Protein AF-A0A131XKQ9-F1 (afdb_monomer_lite)

pLDDT: mean 80.5, std 18.02, range [31.3, 97.62]

InterPro domains:
  IPR036880 Pancreatic trypsin inhibitor Kunitz domain superfamily [G3DSA:4.10.410.10] (16-78)
  IPR036880 Pancreatic trypsin inhibitor Kunitz domain superfamily [SSF57362] (18-76)

Foldseek 3Di:
DDPVVVVVVVVVVPPDPPPVPDQDPLLVDQFFQFPADDWDFFWFRDLQQLAIDTWTGRCPRSRTHHDRVVRCVRRPRDPPDHRPHDDCDQGNVRRVVVVFDDKDKDWDQDPVRDIFIWIKGADDDPGGPWIKIQGPVNRDIDTDDDPPPDPDD

Radius of gyration: 22.93 Å; chains: 1; bounding box: 53×40×76 Å

Structure (mmCIF, N/CA/C/O backbone):
data_AF-A0A131XKQ9-F1
#
_entry.id   AF-A0A131XKQ9-F1
#
loop_
_atom_site.group_PDB
_atom_site.id
_atom_site.type_symbol
_atom_site.label_atom_id
_atom_site.label_alt_id
_atom_site.label_comp_id
_atom_site.label_asym_id
_atom_site.label_entity_id
_atom_site.label_seq_id
_atom_site.pdbx_PDB_ins_code
_atom_site.Cartn_x
_atom_site.Cartn_y
_atom_site.Cartn_z
_atom_site.occupancy
_atom_site.B_iso_or_equiv
_atom_site.auth_seq_id
_atom_site.auth_comp_id
_atom_site.auth_asym_id
_atom_site.auth_atom_id
_atom_site.pdbx_PDB_model_num
ATOM 1 N N . ILE A 1 1 ? 26.960 0.736 -57.299 1.00 51.88 1 ILE A N 1
ATOM 2 C CA . ILE A 1 1 ? 27.075 0.712 -55.818 1.00 51.88 1 ILE A CA 1
ATOM 3 C C . ILE A 1 1 ? 28.101 -0.361 -55.462 1.00 51.88 1 ILE A C 1
ATOM 5 O O . ILE A 1 1 ? 27.904 -1.495 -55.894 1.00 51.88 1 ILE A O 1
ATOM 9 N N . PRO A 1 2 ? 29.225 -0.032 -54.803 1.00 50.03 2 PRO A N 1
ATOM 10 C CA . PRO A 1 2 ? 30.268 -1.015 -54.517 1.00 50.03 2 PRO A CA 1
ATOM 11 C C . PRO A 1 2 ? 29.756 -2.073 -53.529 1.00 50.03 2 PRO A C 1
ATOM 13 O O . PRO A 1 2 ? 29.052 -1.750 -52.574 1.00 50.03 2 PRO A O 1
ATOM 16 N N . ARG A 1 3 ? 30.109 -3.346 -53.758 1.00 52.28 3 ARG A N 1
ATOM 17 C CA . ARG A 1 3 ? 29.668 -4.506 -52.952 1.00 52.28 3 ARG A CA 1
ATOM 18 C C . ARG A 1 3 ? 29.993 -4.371 -51.458 1.00 52.28 3 ARG A C 1
ATOM 20 O O . ARG A 1 3 ? 29.261 -4.897 -50.632 1.00 52.28 3 ARG A O 1
ATOM 27 N N . THR A 1 4 ? 31.030 -3.613 -51.111 1.00 49.66 4 THR A N 1
ATOM 28 C CA . THR A 1 4 ? 31.421 -3.297 -49.730 1.00 49.66 4 THR A CA 1
ATOM 29 C C . THR A 1 4 ? 30.404 -2.415 -48.998 1.00 49.66 4 THR A C 1
ATOM 31 O O . THR A 1 4 ? 30.193 -2.599 -47.804 1.00 49.66 4 THR A O 1
ATOM 34 N N . ALA A 1 5 ? 29.702 -1.519 -49.702 1.00 51.03 5 ALA A N 1
ATOM 35 C CA . ALA A 1 5 ? 28.681 -0.653 -49.105 1.00 51.03 5 ALA A CA 1
ATOM 36 C C . ALA A 1 5 ? 27.403 -1.422 -48.720 1.00 51.03 5 ALA A C 1
ATOM 38 O O . ALA A 1 5 ? 26.756 -1.092 -47.730 1.00 51.03 5 ALA A O 1
ATOM 39 N N . LEU A 1 6 ? 27.065 -2.484 -49.462 1.00 53.38 6 LEU A N 1
ATOM 40 C CA . LEU A 1 6 ? 25.920 -3.354 -49.167 1.00 53.38 6 LEU A CA 1
ATOM 41 C C . LEU A 1 6 ? 26.144 -4.216 -47.915 1.00 53.38 6 LEU A C 1
ATOM 43 O O . LEU A 1 6 ? 25.199 -4.455 -47.171 1.00 53.38 6 LEU A O 1
ATOM 47 N N . VAL A 1 7 ? 27.386 -4.634 -47.650 1.00 53.78 7 VAL A N 1
ATOM 48 C CA . VAL A 1 7 ? 27.738 -5.417 -46.451 1.00 53.78 7 VAL A CA 1
ATOM 49 C C . VAL A 1 7 ? 27.667 -4.553 -45.190 1.00 53.78 7 VAL A C 1
ATOM 51 O O . VAL A 1 7 ? 27.139 -4.998 -44.178 1.00 53.78 7 VAL A O 1
ATOM 54 N N . ILE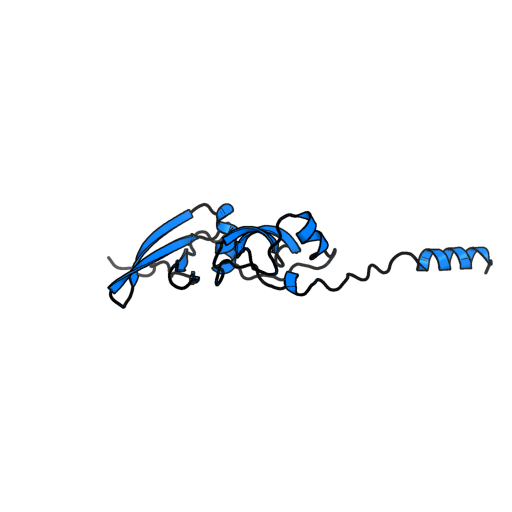 A 1 8 ? 28.105 -3.292 -45.259 1.00 53.06 8 ILE A N 1
ATOM 55 C CA . ILE A 1 8 ? 28.014 -2.353 -44.128 1.00 53.06 8 ILE A CA 1
ATOM 56 C C . ILE A 1 8 ? 26.546 -2.006 -43.819 1.00 53.06 8 ILE A C 1
ATOM 58 O O . ILE A 1 8 ? 26.156 -1.980 -42.655 1.00 53.06 8 ILE A O 1
ATOM 62 N N . LEU A 1 9 ? 25.701 -1.832 -44.843 1.00 53.12 9 LEU A N 1
ATOM 63 C CA . LEU A 1 9 ? 24.253 -1.635 -44.668 1.00 53.12 9 LEU A CA 1
ATOM 64 C C . LEU A 1 9 ? 23.535 -2.882 -44.121 1.00 53.12 9 LEU A C 1
ATOM 66 O O . LEU A 1 9 ? 22.582 -2.744 -43.357 1.00 53.12 9 LEU A O 1
ATOM 70 N N . ALA A 1 10 ? 23.989 -4.088 -44.476 1.00 55.09 10 ALA A N 1
ATOM 71 C CA . ALA A 1 10 ? 23.450 -5.335 -43.933 1.00 55.09 10 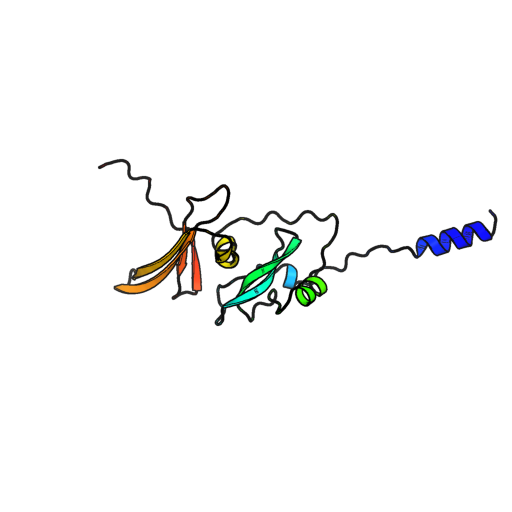ALA A CA 1
ATOM 72 C C . ALA A 1 10 ? 23.852 -5.554 -42.462 1.00 55.09 10 ALA A C 1
ATOM 74 O O . ALA A 1 10 ? 23.015 -5.965 -41.663 1.00 55.09 10 ALA A O 1
ATOM 75 N N . LEU A 1 11 ? 25.090 -5.214 -42.084 1.00 51.66 11 LEU A N 1
ATOM 76 C CA . LEU A 1 11 ? 25.581 -5.325 -40.704 1.00 51.66 11 LEU A CA 1
ATOM 77 C C . LEU A 1 11 ? 24.990 -4.248 -39.776 1.00 51.66 11 LEU A C 1
ATOM 79 O O . LEU A 1 11 ? 24.719 -4.528 -38.612 1.00 51.66 11 LEU A O 1
ATOM 83 N N . LEU A 1 12 ? 24.701 -3.046 -40.288 1.00 49.66 12 LEU A N 1
ATOM 84 C CA . LEU A 1 12 ? 23.990 -2.004 -39.531 1.00 49.66 12 LEU A CA 1
ATOM 85 C C . LEU A 1 12 ? 22.487 -2.292 -39.366 1.00 49.66 12 LEU A C 1
ATOM 87 O O . LEU A 1 12 ? 21.866 -1.756 -38.457 1.00 49.66 12 LEU A O 1
ATOM 91 N N . ARG A 1 13 ? 21.894 -3.165 -40.192 1.00 47.41 13 ARG A N 1
ATOM 92 C CA . ARG A 1 13 ? 20.495 -3.617 -40.041 1.00 47.41 13 ARG A CA 1
ATOM 93 C C . ARG A 1 13 ? 20.295 -4.669 -38.948 1.00 47.41 13 ARG A C 1
ATOM 95 O O . ARG A 1 13 ? 19.163 -4.899 -38.545 1.00 47.41 13 ARG A O 1
ATOM 102 N N . GLN A 1 14 ? 21.373 -5.294 -38.475 1.00 45.91 14 GLN A N 1
ATOM 103 C CA . GLN A 1 14 ? 21.367 -6.171 -37.299 1.00 45.91 14 GLN A CA 1
ATOM 104 C C . GLN A 1 14 ? 21.480 -5.393 -35.981 1.00 45.91 14 GLN A C 1
ATOM 106 O O . GLN A 1 14 ? 21.380 -5.990 -34.909 1.00 45.91 14 GLN A O 1
ATOM 111 N N . TYR A 1 15 ? 21.663 -4.069 -36.042 1.00 49.31 15 TYR A N 1
ATOM 112 C CA . TYR A 1 15 ? 21.700 -3.203 -34.871 1.00 49.31 15 TYR A CA 1
ATOM 113 C C . TYR A 1 15 ? 20.277 -2.916 -34.375 1.00 49.31 15 TYR A C 1
ATOM 115 O O . TYR A 1 15 ? 19.711 -1.850 -34.584 1.00 49.31 15 TYR A O 1
ATOM 123 N N . VAL A 1 16 ? 19.732 -3.938 -33.718 1.00 47.91 16 VAL A N 1
ATOM 124 C CA . VAL A 1 16 ? 18.831 -3.841 -32.571 1.00 47.91 16 VAL A CA 1
ATOM 125 C C . VAL A 1 16 ? 17.625 -2.922 -32.797 1.00 47.91 16 VAL A C 1
ATOM 127 O O . VAL A 1 16 ? 17.566 -1.797 -32.302 1.00 47.91 16 VAL A O 1
ATOM 130 N N . GLU A 1 17 ? 16.584 -3.453 -33.440 1.00 44.09 17 GLU A N 1
ATOM 131 C CA . GLU A 1 17 ? 15.246 -3.123 -32.956 1.00 44.09 17 GLU A CA 1
ATOM 132 C C . GLU A 1 17 ? 15.208 -3.603 -31.504 1.00 44.09 17 GLU A C 1
ATOM 134 O O . GLU A 1 17 ? 15.145 -4.803 -31.235 1.00 44.09 17 GLU A O 1
ATOM 139 N N . VAL A 1 18 ? 15.352 -2.674 -30.554 1.00 50.91 18 VAL A N 1
ATOM 140 C CA . VAL A 1 18 ? 15.032 -2.932 -29.151 1.00 50.91 18 VAL A CA 1
ATOM 141 C C . VAL A 1 18 ? 13.523 -3.122 -29.141 1.00 50.91 18 VAL A C 1
ATOM 143 O O . VAL A 1 18 ? 12.762 -2.181 -28.921 1.00 50.91 18 VAL A O 1
ATOM 146 N N . VAL A 1 19 ? 13.077 -4.328 -29.484 1.00 46.47 19 VAL A N 1
ATOM 147 C CA . VAL A 1 19 ? 11.718 -4.763 -29.217 1.00 46.47 19 VAL A CA 1
ATOM 148 C C . VAL A 1 19 ? 11.646 -4.746 -27.701 1.00 46.47 19 VAL A C 1
ATOM 150 O O . VAL A 1 19 ? 12.211 -5.614 -27.042 1.00 46.47 19 VAL A O 1
ATOM 153 N N . ALA A 1 20 ? 11.076 -3.678 -27.144 1.00 48.81 20 ALA A N 1
ATOM 154 C CA . ALA A 1 20 ? 10.751 -3.632 -25.735 1.00 48.81 20 ALA A CA 1
ATOM 155 C C . ALA A 1 20 ? 9.875 -4.858 -25.483 1.00 48.81 20 ALA A C 1
ATOM 157 O O . ALA A 1 20 ? 8.740 -4.902 -25.965 1.00 48.81 20 ALA A O 1
ATOM 158 N N . GLU A 1 21 ? 10.431 -5.883 -24.834 1.00 52.69 21 GLU A N 1
ATOM 159 C CA . GLU A 1 21 ? 9.647 -7.059 -24.497 1.00 52.69 21 GLU A CA 1
ATOM 160 C C . GLU A 1 21 ? 8.410 -6.584 -23.732 1.00 52.69 21 GLU A C 1
ATOM 162 O O . GLU A 1 21 ? 8.520 -5.703 -22.864 1.00 52.69 21 GLU A O 1
ATOM 167 N N . PRO A 1 22 ? 7.215 -7.087 -24.084 1.00 56.72 22 PRO A N 1
ATOM 168 C CA . PRO A 1 22 ? 6.016 -6.723 -23.361 1.00 56.72 22 PRO A CA 1
ATOM 169 C C . PRO A 1 22 ? 6.245 -7.090 -21.898 1.00 56.72 22 PRO A C 1
ATOM 171 O O . PRO A 1 22 ? 6.506 -8.247 -21.569 1.00 56.72 22 PRO A O 1
ATOM 174 N N . ARG A 1 23 ? 6.200 -6.075 -21.028 1.00 66.06 23 ARG A N 1
ATOM 175 C CA . ARG A 1 23 ? 6.377 -6.258 -19.586 1.00 66.06 23 ARG A CA 1
ATOM 176 C C . ARG A 1 23 ? 5.467 -7.381 -19.107 1.00 66.06 23 ARG A C 1
ATOM 178 O O . ARG A 1 23 ? 4.298 -7.432 -19.496 1.00 66.06 23 ARG A O 1
ATOM 185 N N . SER A 1 24 ? 5.998 -8.242 -18.243 1.00 76.19 24 SER A N 1
ATOM 186 C CA . SER A 1 24 ? 5.203 -9.306 -17.642 1.00 76.19 24 SER A CA 1
ATOM 187 C C . SER A 1 24 ? 3.953 -8.717 -16.979 1.00 76.19 24 SER A C 1
ATOM 189 O O . SER A 1 24 ? 4.013 -7.646 -16.368 1.00 76.19 24 SER A O 1
ATOM 191 N N . GLY A 1 25 ? 2.811 -9.403 -17.097 1.00 83.62 25 GLY A N 1
ATOM 192 C CA . GLY A 1 25 ? 1.522 -8.915 -16.585 1.00 83.62 25 GLY A CA 1
ATOM 193 C C . GLY A 1 25 ? 1.566 -8.542 -15.098 1.00 83.62 25 GLY A C 1
ATOM 194 O O . GLY A 1 25 ? 0.924 -7.577 -14.689 1.00 83.62 25 GLY A O 1
ATOM 195 N N . VAL A 1 26 ? 2.426 -9.215 -14.326 1.00 89.75 26 VAL A N 1
ATOM 196 C CA . VAL A 1 26 ? 2.669 -8.936 -12.902 1.00 89.75 26 VAL A CA 1
ATOM 197 C C . VAL A 1 26 ? 3.154 -7.512 -12.632 1.00 89.75 26 VAL A C 1
ATOM 199 O O . VAL A 1 26 ? 2.781 -6.928 -11.623 1.00 89.75 26 VAL A O 1
ATOM 202 N N . CYS A 1 27 ? 3.892 -6.884 -13.549 1.00 90.12 27 CYS A N 1
ATOM 203 C CA . CYS A 1 27 ? 4.359 -5.500 -13.391 1.00 90.12 27 CYS A CA 1
ATOM 204 C C . CYS A 1 27 ? 3.214 -4.475 -13.486 1.00 90.12 27 CYS A C 1
ATOM 206 O O . CYS A 1 27 ? 3.397 -3.298 -13.174 1.00 90.12 27 CYS A O 1
ATOM 208 N N . SER A 1 28 ? 2.039 -4.899 -13.959 1.00 88.00 28 SER A N 1
ATOM 209 C CA . SER A 1 28 ? 0.837 -4.061 -14.019 1.00 88.00 28 SER A CA 1
ATOM 210 C C . SER A 1 28 ? -0.034 -4.197 -12.769 1.00 88.00 28 SER A C 1
ATOM 212 O O . SER A 1 28 ? -0.916 -3.367 -12.556 1.00 88.00 28 SER A O 1
ATOM 214 N N . GLU A 1 29 ? 0.203 -5.214 -11.938 1.00 90.56 29 GLU A N 1
ATOM 215 C CA . GLU A 1 29 ? -0.532 -5.406 -10.692 1.00 90.56 29 GLU A CA 1
ATOM 216 C C . GLU A 1 29 ? -0.026 -4.427 -9.631 1.00 90.56 29 GLU A C 1
ATOM 218 O O . GLU A 1 29 ? 1.172 -4.348 -9.351 1.00 90.56 29 GLU A O 1
ATOM 223 N N . ILE A 1 30 ? -0.942 -3.664 -9.033 1.00 90.75 30 ILE A N 1
ATOM 224 C CA . ILE A 1 30 ? -0.601 -2.681 -8.003 1.00 90.75 30 ILE A CA 1
ATOM 225 C C . ILE A 1 30 ? -0.201 -3.442 -6.731 1.00 90.75 30 ILE A C 1
ATOM 227 O O . ILE A 1 30 ? -1.041 -4.157 -6.184 1.00 90.75 30 ILE A O 1
ATOM 231 N N . PRO A 1 31 ? 1.044 -3.297 -6.233 1.00 93.75 31 PRO A N 1
ATOM 232 C CA . PRO A 1 31 ? 1.455 -3.951 -4.999 1.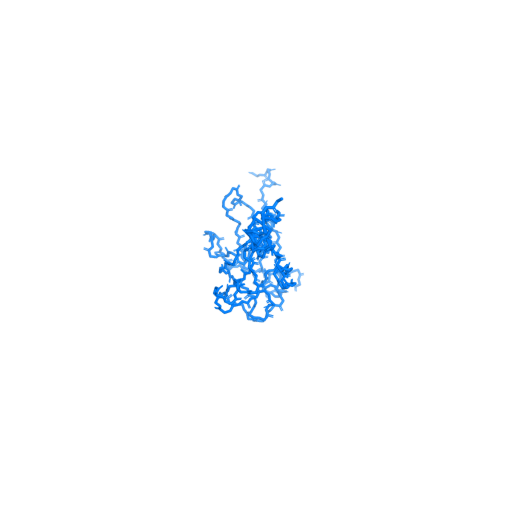00 93.75 31 PRO A CA 1
ATOM 233 C C . PRO A 1 31 ? 0.568 -3.488 -3.843 1.00 93.75 31 PRO A C 1
ATOM 235 O O . PRO A 1 31 ? 0.284 -2.300 -3.694 1.00 93.75 31 PRO A O 1
ATOM 238 N N . THR A 1 32 ? 0.124 -4.431 -3.015 1.00 93.81 32 THR A N 1
ATOM 239 C CA . THR A 1 32 ? -0.821 -4.157 -1.930 1.00 93.81 32 THR A CA 1
ATOM 240 C C . THR A 1 32 ? -0.474 -4.921 -0.657 1.00 93.81 32 THR A C 1
ATOM 242 O O . THR A 1 32 ? 0.198 -5.954 -0.685 1.00 93.81 32 THR A O 1
ATOM 245 N N . VAL A 1 33 ? -0.946 -4.399 0.476 1.00 92.81 33 VAL A N 1
ATOM 246 C CA . VAL A 1 33 ? -0.981 -5.112 1.763 1.00 92.81 33 VAL A CA 1
ATOM 247 C C . VAL A 1 33 ? -2.368 -5.679 2.085 1.00 92.81 33 VAL A C 1
ATOM 249 O O . VAL A 1 33 ? -2.543 -6.339 3.109 1.00 92.81 33 VAL A O 1
ATOM 252 N N . GLU A 1 34 ? -3.373 -5.376 1.262 1.00 90.62 34 GLU A N 1
ATOM 253 C CA . GLU A 1 34 ? -4.735 -5.865 1.449 1.00 90.62 34 GLU A CA 1
ATOM 254 C C . GLU A 1 34 ? -4.848 -7.333 1.024 1.00 90.62 34 GLU A C 1
ATOM 256 O O . GLU A 1 34 ? -4.277 -7.758 0.024 1.00 90.62 34 GLU A O 1
ATOM 261 N N . GLY A 1 35 ? -5.608 -8.126 1.782 1.00 83.94 35 GLY A N 1
ATOM 262 C CA . GLY A 1 35 ? -5.918 -9.515 1.425 1.00 83.94 35 GLY A CA 1
ATOM 263 C C . GLY A 1 35 ? -4.800 -10.544 1.644 1.00 83.94 35 GLY A C 1
ATOM 264 O O . GLY A 1 35 ? -5.085 -11.739 1.583 1.00 83.94 35 GLY A O 1
ATOM 265 N N . GLY A 1 36 ? -3.564 -10.140 1.954 1.00 84.69 36 GLY A N 1
ATOM 266 C CA . GLY A 1 36 ? -2.494 -11.083 2.298 1.00 84.69 36 GLY A CA 1
ATOM 267 C C . GLY A 1 36 ? -2.329 -11.323 3.797 1.00 84.69 36 GLY A C 1
ATOM 268 O O . GLY A 1 36 ? -2.614 -10.475 4.642 1.00 84.69 36 GLY A O 1
ATOM 269 N N . SER A 1 37 ? -1.840 -12.516 4.129 1.00 80.19 37 SER A N 1
ATOM 270 C CA . SER A 1 37 ? -1.645 -12.976 5.509 1.00 80.19 37 SER A CA 1
ATOM 271 C C . SER A 1 37 ? -0.325 -12.512 6.127 1.00 80.19 37 SER A C 1
ATOM 273 O O . SER A 1 37 ? -0.233 -12.373 7.346 1.00 80.19 37 SER A O 1
ATOM 275 N N . ILE A 1 38 ? 0.698 -12.272 5.302 1.00 91.06 38 ILE A N 1
ATOM 276 C CA . ILE A 1 38 ? 2.037 -11.872 5.739 1.00 91.06 38 ILE A CA 1
ATOM 277 C C . ILE A 1 38 ? 2.473 -10.664 4.914 1.00 91.06 38 ILE A C 1
ATOM 279 O O . ILE A 1 38 ? 2.634 -10.757 3.701 1.00 91.06 38 ILE A O 1
ATOM 283 N N . ILE A 1 39 ? 2.682 -9.535 5.588 1.00 92.69 39 ILE A N 1
ATOM 284 C CA . ILE A 1 39 ? 3.194 -8.299 4.988 1.00 92.69 39 ILE A CA 1
ATOM 285 C C . ILE A 1 39 ? 4.693 -8.222 5.276 1.00 92.69 39 ILE A C 1
ATOM 287 O O . ILE A 1 39 ? 5.111 -8.403 6.423 1.00 92.69 39 ILE A O 1
ATOM 291 N N . ARG A 1 40 ? 5.505 -7.964 4.251 1.00 95.38 40 ARG A N 1
ATOM 292 C CA . ARG A 1 40 ? 6.965 -7.859 4.363 1.00 95.38 40 ARG A CA 1
ATOM 293 C C . ARG A 1 40 ? 7.475 -6.633 3.620 1.00 95.38 40 ARG A C 1
ATOM 295 O O . ARG A 1 40 ? 6.826 -6.129 2.711 1.00 95.38 40 ARG A O 1
ATOM 302 N N . TRP A 1 41 ? 8.654 -6.180 4.030 1.00 95.31 41 TRP A N 1
ATOM 303 C CA . TRP A 1 41 ? 9.441 -5.217 3.274 1.00 95.31 41 TRP A CA 1
ATOM 304 C C . TRP A 1 41 ? 10.113 -5.956 2.114 1.00 95.31 41 TRP A C 1
ATOM 306 O O . TRP A 1 41 ? 10.995 -6.782 2.350 1.00 95.31 41 TRP A O 1
ATOM 316 N N . MET A 1 42 ? 9.627 -5.744 0.893 1.00 97.06 42 MET A N 1
ATOM 317 C CA . MET A 1 42 ? 10.054 -6.469 -0.310 1.00 97.06 42 MET A CA 1
ATOM 318 C C . MET A 1 42 ? 10.175 -5.509 -1.494 1.00 97.06 42 MET A C 1
ATOM 320 O O . MET A 1 42 ? 9.775 -4.346 -1.407 1.00 97.06 42 MET A O 1
ATOM 324 N N . TRP A 1 43 ? 10.743 -5.994 -2.594 1.00 97.62 43 TRP A N 1
ATOM 325 C CA . TRP A 1 43 ? 10.831 -5.245 -3.842 1.00 97.62 43 TRP A CA 1
ATOM 326 C C . TRP A 1 43 ? 9.558 -5.431 -4.658 1.00 97.62 43 TRP A C 1
ATOM 328 O O . TRP A 1 43 ? 9.047 -6.540 -4.766 1.00 97.62 43 TRP A O 1
ATOM 338 N N . SER A 1 44 ? 9.041 -4.364 -5.249 1.00 96.25 44 SER A N 1
ATOM 339 C CA . SER A 1 44 ? 7.946 -4.442 -6.216 1.00 96.25 44 SER A CA 1
ATOM 340 C C . SER A 1 44 ? 8.089 -3.355 -7.269 1.00 96.25 44 SER A C 1
ATOM 342 O O . SER A 1 44 ? 8.710 -2.311 -7.045 1.00 96.25 44 SER A O 1
ATOM 344 N N . PHE A 1 45 ? 7.539 -3.614 -8.449 1.00 93.94 45 PHE A N 1
ATOM 345 C CA . PHE A 1 45 ? 7.536 -2.653 -9.533 1.00 93.94 45 PHE A CA 1
ATOM 346 C C . PHE A 1 45 ? 6.448 -1.607 -9.300 1.00 93.94 45 PHE A C 1
ATOM 348 O O . PHE A 1 45 ? 5.257 -1.921 -9.248 1.00 93.94 45 PHE A O 1
ATOM 355 N N . ASP A 1 46 ? 6.862 -0.350 -9.185 1.00 91.12 46 ASP A N 1
ATOM 356 C CA . ASP A 1 46 ? 5.970 0.793 -9.089 1.00 91.12 46 ASP A CA 1
ATOM 357 C C . ASP A 1 46 ? 5.738 1.377 -10.481 1.00 91.12 46 ASP A C 1
ATOM 359 O O . ASP A 1 46 ? 6.569 2.113 -11.021 1.00 91.12 46 ASP A O 1
ATOM 363 N N . SER A 1 47 ? 4.574 1.087 -11.058 1.00 86.25 47 SER A N 1
ATOM 364 C CA . SER A 1 47 ? 4.223 1.573 -12.393 1.00 86.25 47 SER A CA 1
ATOM 365 C C . SER A 1 47 ? 4.135 3.100 -12.472 1.00 86.25 47 SER A C 1
ATOM 367 O O . SER A 1 47 ? 4.291 3.638 -13.561 1.00 86.25 47 SER A O 1
ATOM 369 N N . GLY A 1 48 ? 3.987 3.812 -11.348 1.00 83.38 48 GLY A N 1
ATOM 370 C CA . GLY A 1 48 ? 3.927 5.276 -11.297 1.00 83.38 48 GLY A CA 1
ATOM 371 C C . GLY A 1 48 ? 5.290 5.963 -11.379 1.00 83.38 48 GLY A C 1
ATOM 372 O O . GLY A 1 48 ? 5.370 7.111 -11.812 1.00 83.38 48 GLY A O 1
ATOM 373 N N . SER A 1 49 ? 6.370 5.276 -11.004 1.00 85.56 49 SER A N 1
ATOM 374 C CA . SER A 1 49 ? 7.749 5.731 -11.235 1.00 85.56 49 SER A CA 1
ATOM 375 C C . SER A 1 49 ? 8.439 4.978 -12.373 1.00 85.56 49 SER A C 1
ATOM 377 O O . SER A 1 49 ? 9.458 5.446 -12.884 1.00 85.56 49 SER A O 1
ATOM 379 N N . GLY A 1 50 ? 7.880 3.840 -12.791 1.00 88.31 50 GLY A N 1
ATOM 380 C CA . GLY A 1 50 ? 8.455 2.947 -13.790 1.00 88.31 50 GLY A CA 1
ATOM 381 C C . GLY A 1 50 ? 9.679 2.184 -13.283 1.00 88.31 50 GLY A C 1
ATOM 382 O O . GLY A 1 50 ? 10.509 1.794 -14.103 1.00 88.31 50 GLY A O 1
ATOM 383 N N . LYS A 1 51 ? 9.825 2.021 -11.962 1.00 91.56 51 LYS A N 1
ATOM 384 C CA . LYS A 1 51 ? 11.010 1.440 -11.317 1.00 91.56 51 LYS A CA 1
ATOM 385 C C . LYS A 1 51 ? 10.629 0.402 -10.268 1.00 91.56 51 LYS A C 1
ATOM 387 O O . LYS A 1 51 ? 9.572 0.493 -9.648 1.00 91.56 51 LYS A O 1
ATOM 392 N N . CYS A 1 52 ? 11.539 -0.533 -10.024 1.00 94.50 52 CYS A N 1
ATOM 393 C CA . CYS A 1 52 ? 11.505 -1.371 -8.834 1.00 94.50 52 CYS A CA 1
ATOM 394 C C . CYS A 1 52 ? 11.868 -0.546 -7.597 1.00 94.50 52 CYS A C 1
ATOM 396 O O . CYS A 1 52 ? 12.855 0.188 -7.591 1.00 94.50 52 CYS A O 1
ATOM 398 N N . VAL A 1 53 ? 11.043 -0.646 -6.559 1.00 94.62 53 VAL A N 1
ATOM 399 C CA . VAL A 1 53 ? 11.217 0.066 -5.290 1.00 94.62 53 VAL A CA 1
ATOM 400 C C . VAL A 1 53 ? 10.949 -0.884 -4.129 1.00 94.62 53 VAL A C 1
ATOM 402 O O . VAL A 1 53 ? 10.208 -1.857 -4.271 1.00 94.62 53 VAL A O 1
ATOM 405 N N . GLN A 1 54 ? 11.524 -0.593 -2.964 1.00 95.94 54 GLN A N 1
ATOM 406 C CA . GLN A 1 54 ? 11.154 -1.296 -1.741 1.00 95.94 54 GLN A CA 1
ATOM 407 C C . GLN A 1 54 ? 9.898 -0.681 -1.122 1.00 95.94 54 GLN A C 1
ATOM 409 O O . GLN A 1 54 ? 9.761 0.543 -1.064 1.00 95.94 54 GLN A O 1
ATOM 414 N N . ASN A 1 55 ? 8.978 -1.530 -0.671 1.00 94.94 55 ASN A N 1
ATOM 415 C CA . ASN A 1 55 ? 7.766 -1.130 0.039 1.00 94.94 55 ASN A CA 1
ATOM 416 C C . ASN A 1 55 ? 7.213 -2.278 0.900 1.00 94.94 55 ASN A C 1
ATOM 418 O O . ASN A 1 55 ? 7.718 -3.405 0.889 1.00 94.94 55 ASN A O 1
ATOM 422 N N . TYR A 1 56 ? 6.177 -1.980 1.686 1.00 94.69 56 TYR A N 1
ATOM 423 C CA . TYR A 1 56 ? 5.399 -3.000 2.383 1.00 94.69 56 TYR A CA 1
ATOM 424 C C . TYR A 1 56 ? 4.402 -3.638 1.417 1.00 94.69 56 TYR A C 1
ATOM 426 O O . TYR A 1 56 ? 3.490 -2.969 0.941 1.00 94.69 56 TYR A O 1
ATOM 434 N N . VAL A 1 57 ? 4.532 -4.939 1.183 1.00 95.75 57 VAL A N 1
ATOM 435 C CA . VAL A 1 57 ? 3.656 -5.700 0.282 1.00 95.75 57 VAL A CA 1
ATOM 436 C C . VAL A 1 57 ? 3.378 -7.083 0.867 1.00 95.75 57 VAL A C 1
ATOM 438 O O . VAL A 1 57 ? 4.148 -7.604 1.685 1.00 95.75 57 VAL A O 1
ATOM 441 N N . CYS A 1 58 ? 2.245 -7.681 0.507 1.00 95.00 58 CYS A N 1
ATOM 442 C CA . CYS A 1 58 ? 1.964 -9.072 0.840 1.00 95.00 58 CYS A CA 1
ATOM 443 C C . CYS A 1 58 ? 3.020 -9.992 0.217 1.00 95.00 58 CYS A C 1
ATOM 445 O O . CYS A 1 58 ? 3.292 -9.916 -0.976 1.00 95.00 58 CYS A O 1
ATOM 447 N N . SER A 1 59 ? 3.592 -10.902 1.005 1.00 94.25 59 SER A N 1
ATOM 448 C CA . SER A 1 59 ? 4.701 -11.744 0.537 1.00 94.25 59 SER A CA 1
ATOM 449 C C . SER A 1 59 ? 4.316 -12.742 -0.554 1.00 94.25 59 SER A C 1
ATOM 451 O O . SER A 1 59 ? 5.189 -13.313 -1.191 1.00 94.25 59 SER A O 1
ATOM 453 N N . ASN A 1 60 ? 3.019 -13.005 -0.716 1.00 93.25 60 ASN A N 1
ATOM 454 C CA . ASN A 1 60 ? 2.454 -13.848 -1.766 1.00 93.25 60 ASN A CA 1
ATOM 455 C C . ASN A 1 60 ? 1.876 -13.036 -2.938 1.00 93.25 60 ASN A C 1
ATOM 457 O O . ASN A 1 60 ? 1.218 -13.617 -3.797 1.00 93.25 60 ASN A O 1
ATOM 461 N N . HIS A 1 61 ? 2.054 -11.713 -2.946 1.00 95.00 61 HIS A N 1
ATOM 462 C CA . HIS A 1 61 ? 1.660 -10.879 -4.073 1.00 95.00 61 HIS A CA 1
ATOM 463 C C . HIS A 1 61 ? 2.547 -11.199 -5.282 1.00 95.00 61 HIS A C 1
ATOM 465 O O . HIS A 1 61 ? 3.738 -11.454 -5.133 1.00 95.00 61 HIS A O 1
ATOM 471 N N . THR A 1 62 ? 1.973 -11.193 -6.479 1.00 94.69 62 THR A N 1
ATOM 472 C CA . THR A 1 62 ? 2.682 -11.544 -7.721 1.00 94.69 62 THR A CA 1
ATOM 473 C C . THR A 1 62 ? 3.745 -10.500 -8.084 1.00 94.69 62 THR A C 1
ATOM 475 O O . THR A 1 62 ? 4.846 -10.844 -8.501 1.00 94.69 62 THR A O 1
ATOM 478 N N . ASN A 1 63 ? 3.440 -9.221 -7.851 1.00 95.00 63 ASN A N 1
ATOM 479 C CA . ASN A 1 63 ? 4.375 -8.098 -7.887 1.00 95.00 63 ASN A CA 1
ATOM 480 C C . ASN A 1 63 ? 5.068 -7.927 -6.521 1.00 95.00 63 ASN A C 1
ATOM 482 O O . ASN A 1 63 ? 4.906 -6.897 -5.865 1.00 95.00 63 ASN A O 1
ATOM 486 N N . ALA A 1 64 ? 5.733 -8.973 -6.030 1.00 96.19 64 ALA A N 1
ATOM 487 C CA . ALA A 1 64 ? 6.576 -8.925 -4.837 1.00 96.19 64 ALA A CA 1
ATOM 488 C C . ALA A 1 64 ? 7.779 -9.856 -5.008 1.00 96.19 64 ALA A C 1
ATOM 490 O O . ALA A 1 64 ? 7.647 -11.061 -5.208 1.00 96.19 64 ALA A O 1
ATOM 491 N N . PHE A 1 65 ? 8.967 -9.282 -4.889 1.00 97.25 65 PHE A N 1
ATOM 492 C CA . PHE A 1 65 ? 10.244 -9.913 -5.180 1.00 97.25 65 PHE A CA 1
ATOM 493 C C . PHE A 1 65 ? 11.155 -9.832 -3.956 1.00 97.25 65 PHE A C 1
ATOM 495 O O . PHE A 1 65 ? 11.090 -8.891 -3.157 1.00 97.25 65 PHE A O 1
ATOM 502 N N . ALA A 1 66 ? 12.006 -10.841 -3.787 1.00 96.31 66 ALA A N 1
ATOM 503 C CA . ALA A 1 66 ? 12.920 -10.910 -2.650 1.00 96.31 66 ALA A CA 1
ATOM 504 C C . ALA A 1 66 ? 14.024 -9.841 -2.725 1.00 96.31 66 ALA A C 1
ATOM 506 O O . ALA A 1 66 ? 14.479 -9.351 -1.690 1.00 96.31 66 ALA A O 1
ATOM 507 N N . ASP A 1 67 ? 14.426 -9.459 -3.935 1.00 97.38 67 ASP A N 1
ATOM 508 C CA . ASP A 1 67 ? 15.552 -8.573 -4.205 1.00 97.38 67 ASP A CA 1
ATOM 509 C C . ASP A 1 67 ? 15.296 -7.672 -5.430 1.00 97.38 67 ASP A C 1
ATOM 511 O O . ASP A 1 67 ? 14.361 -7.872 -6.206 1.00 97.38 67 ASP A O 1
ATOM 515 N N . GLU A 1 68 ? 16.130 -6.643 -5.581 1.00 96.75 68 GLU A N 1
ATOM 516 C CA . GLU A 1 68 ? 16.018 -5.653 -6.656 1.00 96.75 68 GLU A CA 1
ATOM 517 C C . GLU A 1 68 ? 16.288 -6.250 -8.037 1.00 96.75 68 GLU A C 1
ATOM 519 O O . GLU A 1 68 ? 15.661 -5.853 -9.021 1.00 96.75 68 GLU A O 1
ATOM 524 N N . SER A 1 69 ? 17.234 -7.189 -8.118 1.00 96.00 69 SER A N 1
ATOM 525 C CA . SER A 1 69 ? 17.672 -7.767 -9.385 1.00 96.00 69 SER A CA 1
ATOM 526 C C . SER A 1 69 ? 16.553 -8.596 -9.998 1.00 96.00 69 SER A C 1
ATOM 528 O O . SER A 1 69 ? 16.226 -8.385 -11.163 1.00 96.00 69 SER A O 1
ATOM 530 N N . SER A 1 70 ? 15.915 -9.466 -9.209 1.00 95.81 70 SER A N 1
ATOM 531 C CA . SER A 1 70 ? 14.780 -10.274 -9.672 1.00 95.81 70 SER A CA 1
ATOM 532 C C . SER A 1 70 ? 13.589 -9.412 -10.094 1.00 95.81 70 SER A C 1
ATOM 534 O O . SER A 1 70 ? 12.953 -9.694 -11.109 1.00 95.81 70 SER A O 1
ATOM 536 N N . CYS A 1 71 ? 13.323 -8.309 -9.387 1.00 96.31 71 CYS A N 1
ATOM 537 C CA . CYS A 1 71 ? 12.302 -7.352 -9.809 1.00 96.31 71 CYS A CA 1
ATOM 538 C C . CYS A 1 71 ? 12.640 -6.708 -11.164 1.00 96.31 71 CYS A C 1
ATOM 540 O O . CYS A 1 71 ? 11.789 -6.667 -12.048 1.00 96.31 71 CYS A O 1
ATOM 542 N N . ASN A 1 72 ? 13.869 -6.214 -11.351 1.00 93.88 72 ASN A N 1
ATOM 543 C CA . ASN A 1 72 ? 14.270 -5.531 -12.587 1.00 93.88 72 ASN A CA 1
ATOM 544 C C . ASN A 1 72 ? 14.390 -6.481 -13.787 1.00 93.88 72 ASN A C 1
ATOM 546 O O . ASN A 1 72 ? 14.178 -6.050 -14.918 1.00 93.88 72 ASN A O 1
ATOM 550 N N . GLU A 1 73 ? 14.716 -7.753 -13.554 1.00 92.62 73 GLU A N 1
ATOM 551 C CA . GLU A 1 73 ? 14.714 -8.794 -14.584 1.00 92.62 73 GLU A CA 1
ATOM 552 C C . GLU A 1 73 ? 13.293 -9.043 -15.111 1.00 92.62 73 GLU A C 1
ATOM 554 O O . GLU A 1 73 ? 13.076 -9.075 -16.320 1.00 92.62 73 GLU A O 1
ATOM 559 N N . VAL A 1 74 ? 12.308 -9.150 -14.213 1.00 93.06 74 VAL A N 1
ATOM 560 C CA . VAL A 1 74 ? 10.899 -9.394 -14.573 1.00 93.06 74 VAL A CA 1
ATOM 561 C C . VAL A 1 74 ? 10.207 -8.129 -15.092 1.00 93.06 74 VAL A C 1
ATOM 563 O O . VAL A 1 74 ? 9.360 -8.194 -15.989 1.00 93.06 74 VAL A O 1
ATOM 566 N N . CYS A 1 75 ? 10.555 -6.974 -14.529 1.00 91.56 75 CYS A N 1
ATOM 567 C CA . CYS A 1 75 ? 9.959 -5.676 -14.819 1.00 91.56 75 CYS A CA 1
ATOM 568 C C . CYS A 1 75 ? 11.020 -4.673 -15.294 1.00 91.56 75 CYS A C 1
ATOM 570 O O . CYS A 1 75 ? 11.303 -3.690 -14.598 1.00 91.56 75 CYS A O 1
ATOM 572 N N . PRO A 1 76 ? 11.592 -4.872 -16.496 1.00 87.56 76 PRO A N 1
ATOM 573 C CA . PRO A 1 76 ? 12.659 -4.021 -16.989 1.00 87.56 76 PRO A CA 1
ATOM 574 C C . PRO A 1 76 ? 12.202 -2.571 -17.165 1.00 87.56 76 PRO A C 1
ATOM 576 O O . PRO A 1 76 ? 11.054 -2.249 -17.531 1.00 87.56 76 PRO A O 1
ATOM 579 N N . LEU A 1 77 ? 13.143 -1.661 -16.920 1.00 80.44 77 LEU A N 1
ATOM 580 C CA . LEU A 1 77 ? 12.973 -0.256 -17.249 1.00 80.44 77 LEU A CA 1
ATOM 581 C C . LEU A 1 77 ? 12.853 -0.131 -18.770 1.00 80.44 77 LEU A C 1
ATOM 583 O O . LEU A 1 77 ? 13.755 -0.527 -19.500 1.00 80.44 77 LEU A O 1
ATOM 587 N N . VAL A 1 78 ? 11.751 0.452 -19.237 1.00 74.69 78 VAL A N 1
ATOM 588 C CA . VAL A 1 78 ? 11.544 0.763 -20.652 1.00 74.69 78 VAL A CA 1
ATOM 589 C C . VAL A 1 78 ? 11.877 2.244 -20.838 1.00 74.69 78 VAL A C 1
ATOM 591 O O . VAL A 1 78 ? 11.155 3.101 -20.314 1.00 74.69 78 VAL A O 1
ATOM 594 N N . PRO A 1 79 ? 12.986 2.584 -21.519 1.00 70.00 79 PRO A N 1
ATOM 595 C CA . PRO A 1 79 ? 13.338 3.971 -21.780 1.00 70.00 79 PRO A CA 1
ATOM 596 C C . PRO A 1 79 ? 12.267 4.652 -22.640 1.00 70.00 79 PRO A C 1
ATOM 598 O O . PRO A 1 79 ? 11.760 4.072 -23.594 1.00 70.00 79 PRO A O 1
ATOM 601 N N . GLY A 1 80 ? 11.926 5.900 -22.317 1.00 66.88 80 GLY A N 1
ATOM 602 C CA . GLY A 1 80 ? 11.030 6.724 -23.138 1.00 66.88 80 GLY A CA 1
ATOM 603 C C . GLY A 1 80 ? 9.529 6.545 -22.884 1.00 66.88 80 GLY A C 1
ATOM 604 O O . GLY A 1 80 ? 8.750 7.378 -23.340 1.00 66.88 80 GLY A O 1
ATOM 605 N N . THR A 1 81 ? 9.097 5.547 -22.106 1.00 67.44 81 THR A N 1
ATOM 606 C CA . THR A 1 81 ? 7.704 5.485 -21.633 1.00 67.44 81 THR A CA 1
ATOM 607 C C . THR A 1 81 ? 7.531 6.357 -20.396 1.00 67.44 81 THR A C 1
ATOM 609 O O . THR A 1 81 ? 8.178 6.116 -19.375 1.00 67.44 81 THR A O 1
ATOM 612 N N . GLN A 1 82 ? 6.647 7.356 -20.464 1.00 65.56 82 GLN A N 1
ATOM 613 C CA . GLN A 1 82 ? 6.216 8.056 -19.258 1.00 65.56 82 GLN A CA 1
ATOM 614 C C . GLN A 1 82 ? 5.415 7.091 -18.373 1.00 65.56 82 GLN A C 1
ATOM 616 O O . GLN A 1 82 ? 4.509 6.423 -18.880 1.00 65.56 82 GLN A O 1
ATOM 621 N N . PRO A 1 83 ? 5.727 7.008 -17.070 1.00 69.50 83 PRO A N 1
ATOM 622 C CA . PRO A 1 83 ? 4.925 6.238 -16.136 1.00 69.50 83 PRO A CA 1
ATOM 623 C C . PRO A 1 83 ? 3.458 6.696 -16.172 1.00 69.50 83 PRO A C 1
ATOM 625 O O . PRO A 1 83 ? 3.210 7.909 -16.208 1.00 69.50 83 PRO A O 1
ATOM 628 N N . PRO A 1 84 ? 2.473 5.780 -16.150 1.00 70.88 84 PRO A N 1
ATOM 629 C CA . PRO A 1 84 ? 1.083 6.160 -15.951 1.00 70.88 84 PRO A CA 1
ATOM 630 C C . PRO A 1 84 ? 0.935 6.994 -14.677 1.00 70.88 84 PRO A C 1
ATOM 632 O O . PRO A 1 84 ? 1.554 6.733 -13.644 1.00 70.88 84 PRO A O 1
ATOM 635 N N . LYS A 1 85 ? 0.078 8.013 -14.741 1.00 71.12 85 LYS A N 1
ATOM 636 C CA . LYS A 1 85 ? -0.244 8.820 -13.568 1.00 71.12 85 LYS A CA 1
ATOM 637 C C . LYS A 1 85 ? -1.102 7.988 -12.615 1.00 71.12 85 LYS A C 1
ATOM 639 O O . LYS A 1 85 ? -2.287 7.799 -12.867 1.00 71.12 85 LYS A O 1
ATOM 644 N N . ILE A 1 86 ? -0.505 7.522 -11.522 1.00 75.19 86 ILE A N 1
ATOM 645 C CA . ILE A 1 86 ? -1.224 6.824 -10.452 1.00 75.19 86 ILE A CA 1
ATOM 646 C C . ILE A 1 86 ? -1.853 7.841 -9.497 1.00 75.19 86 ILE A C 1
ATOM 648 O O . ILE A 1 86 ? -1.218 8.824 -9.095 1.00 75.19 86 ILE A O 1
ATOM 652 N N . GLU A 1 87 ? -3.106 7.598 -9.122 1.00 79.81 87 GLU A N 1
ATOM 653 C CA . GLU A 1 87 ? -3.778 8.337 -8.059 1.00 79.81 87 GLU A CA 1
ATOM 654 C C . GLU A 1 87 ? -3.182 7.972 -6.691 1.00 79.81 87 GLU A C 1
ATOM 656 O O . GLU A 1 87 ? -3.049 6.806 -6.334 1.00 79.81 87 GLU A O 1
ATOM 661 N N . ARG A 1 88 ? -2.801 8.978 -5.896 1.00 85.69 88 ARG A N 1
ATOM 662 C CA . ARG A 1 88 ? -2.154 8.767 -4.589 1.00 85.69 88 ARG A CA 1
ATOM 663 C C . ARG A 1 88 ? -3.191 8.619 -3.471 1.00 85.69 88 ARG A C 1
ATOM 665 O O . ARG A 1 88 ? -3.324 9.520 -2.636 1.00 85.69 88 ARG A O 1
ATOM 672 N N . GLY A 1 89 ? -3.916 7.502 -3.501 1.00 87.69 89 GLY A N 1
ATOM 673 C CA . GLY A 1 89 ? -4.960 7.121 -2.547 1.00 87.69 89 GLY A CA 1
ATOM 674 C C . GLY A 1 89 ? -4.450 6.394 -1.297 1.00 87.69 89 GLY A C 1
ATOM 675 O O . GLY A 1 89 ? -3.264 6.441 -0.963 1.00 87.69 89 GLY A O 1
ATOM 676 N N . CYS A 1 90 ? -5.364 5.738 -0.573 1.00 90.12 90 CYS A N 1
ATOM 677 C CA . CYS A 1 90 ? -5.036 5.055 0.683 1.00 90.12 90 CYS A CA 1
ATOM 678 C C . CYS A 1 90 ? -4.019 3.924 0.489 1.00 90.12 90 CYS A C 1
ATOM 680 O O . CYS A 1 90 ? -3.035 3.848 1.220 1.00 90.12 90 CYS A O 1
ATOM 682 N N . ASP A 1 91 ? -4.216 3.109 -0.538 1.00 89.94 91 ASP A N 1
ATOM 683 C CA . ASP A 1 91 ? -3.363 2.001 -0.963 1.00 89.94 91 ASP A CA 1
ATOM 684 C C . ASP A 1 91 ? -1.935 2.464 -1.282 1.00 89.94 91 ASP A C 1
ATOM 686 O O . ASP A 1 91 ? -0.962 1.910 -0.762 1.00 89.94 91 ASP A O 1
ATOM 690 N N . TYR A 1 92 ? -1.807 3.555 -2.039 1.00 90.19 92 TYR A N 1
ATOM 691 C CA . TYR A 1 92 ? -0.521 4.138 -2.408 1.00 90.19 92 TYR A CA 1
ATOM 692 C C . TYR A 1 92 ? 0.320 4.504 -1.175 1.00 90.19 92 TYR A C 1
ATOM 694 O O . TYR A 1 92 ? 1.520 4.210 -1.123 1.00 90.19 92 TYR A O 1
ATOM 702 N N . TRP A 1 93 ? -0.292 5.154 -0.183 1.00 90.06 93 TRP A N 1
ATOM 703 C CA . TRP A 1 93 ? 0.405 5.575 1.036 1.00 90.06 93 TRP A CA 1
ATOM 704 C C . TRP A 1 93 ? 0.620 4.426 2.021 1.00 90.06 93 TRP A C 1
ATOM 706 O O . TRP A 1 93 ? 1.613 4.423 2.748 1.00 90.06 93 TRP A O 1
ATOM 716 N N . LEU A 1 94 ? -0.270 3.434 2.029 1.00 91.81 94 LEU A N 1
ATOM 717 C CA . LEU A 1 94 ? -0.203 2.292 2.933 1.00 91.81 94 LEU A CA 1
ATOM 718 C C . LEU A 1 94 ? 1.001 1.385 2.667 1.00 91.81 94 LEU A C 1
ATOM 720 O O . LEU A 1 94 ? 1.597 0.867 3.610 1.00 91.81 94 LEU A O 1
ATOM 724 N N . ILE A 1 95 ? 1.391 1.204 1.406 1.00 91.94 95 ILE A N 1
ATOM 725 C CA . ILE A 1 95 ? 2.594 0.422 1.092 1.00 91.94 95 ILE A CA 1
ATOM 726 C C . ILE A 1 95 ? 3.887 1.228 1.324 1.00 91.94 95 ILE A C 1
ATOM 728 O O . ILE A 1 95 ? 4.952 0.652 1.511 1.00 91.94 95 ILE A O 1
ATOM 732 N N . ARG A 1 96 ? 3.794 2.565 1.393 1.00 90.94 96 ARG A N 1
ATOM 733 C CA . ARG A 1 96 ? 4.912 3.523 1.548 1.00 90.94 96 ARG A CA 1
ATOM 734 C C . ARG A 1 96 ? 4.972 4.150 2.945 1.00 90.94 96 ARG A C 1
ATOM 736 O O . ARG A 1 96 ? 5.300 5.325 3.112 1.00 90.94 96 ARG A O 1
ATOM 743 N N . LEU A 1 97 ? 4.614 3.385 3.976 1.00 88.00 97 LEU A N 1
ATOM 744 C CA . LEU A 1 97 ? 4.591 3.872 5.362 1.00 88.00 97 LEU A CA 1
ATOM 745 C C . LEU A 1 97 ? 5.972 4.253 5.910 1.00 88.00 97 LEU A C 1
ATOM 747 O O . LEU A 1 97 ? 6.058 4.924 6.941 1.00 88.00 97 LEU A O 1
ATOM 751 N N . ASP A 1 98 ? 7.043 3.783 5.287 1.00 86.31 98 ASP A N 1
ATOM 752 C CA . ASP A 1 98 ? 8.432 4.155 5.560 1.00 86.31 98 ASP A CA 1
ATOM 753 C C . ASP A 1 98 ? 8.749 5.590 5.109 1.00 86.31 98 ASP A C 1
ATOM 755 O O . ASP A 1 98 ? 9.478 6.293 5.804 1.00 86.31 98 ASP A O 1
ATOM 759 N N . LEU A 1 99 ? 8.127 6.060 4.024 1.00 81.31 99 LEU A N 1
ATOM 760 C CA . LEU A 1 99 ? 8.332 7.403 3.476 1.00 81.31 99 LEU A CA 1
ATOM 761 C C . LEU A 1 99 ? 7.587 8.496 4.260 1.00 81.31 99 LEU A C 1
ATOM 763 O O . LEU A 1 99 ? 7.713 9.675 3.924 1.00 81.31 99 LEU A O 1
ATOM 767 N N . CYS A 1 100 ? 6.798 8.127 5.282 1.00 73.44 100 CYS A N 1
ATOM 768 C CA . CYS A 1 100 ? 5.855 9.032 5.931 1.00 73.44 100 CYS A CA 1
ATOM 769 C C . CYS A 1 100 ? 5.996 9.237 7.439 1.00 73.44 100 CYS A C 1
ATOM 771 O O . CYS A 1 100 ? 6.245 8.318 8.217 1.00 73.44 100 CYS A O 1
ATOM 773 N N . ALA A 1 101 ? 5.781 10.498 7.844 1.00 67.06 101 ALA A N 1
ATOM 774 C CA . ALA A 1 101 ? 6.145 11.011 9.162 1.00 67.06 101 ALA A CA 1
ATOM 775 C C . ALA A 1 101 ? 5.088 10.789 10.260 1.00 67.06 101 ALA A C 1
ATOM 777 O O . ALA A 1 101 ? 5.443 10.761 11.436 1.00 67.06 101 ALA A O 1
ATOM 778 N N . ARG A 1 102 ? 3.794 10.637 9.925 1.00 86.38 102 ARG A N 1
ATOM 779 C CA . ARG A 1 102 ? 2.719 10.460 10.922 1.00 86.38 102 ARG A CA 1
ATOM 780 C C . ARG A 1 102 ? 1.956 9.161 10.699 1.00 86.38 102 ARG A C 1
ATOM 782 O O . ARG A 1 102 ? 1.230 9.009 9.720 1.00 86.38 102 ARG A O 1
ATOM 789 N N . LYS A 1 103 ? 2.092 8.245 11.656 1.00 90.75 103 LYS A N 1
ATOM 790 C CA . LYS A 1 103 ? 1.373 6.971 11.700 1.00 90.75 103 LYS A CA 1
ATOM 791 C C . LYS A 1 103 ? 1.160 6.522 13.142 1.00 90.75 103 LYS A C 1
ATOM 793 O O . LYS A 1 103 ? 2.044 6.715 13.973 1.00 90.75 103 LYS A O 1
ATOM 798 N N . TRP A 1 104 ? -0.006 5.965 13.455 1.00 93.38 104 TRP A N 1
ATOM 799 C CA . TRP A 1 104 ? -0.333 5.512 14.809 1.00 93.38 104 TRP A CA 1
ATOM 800 C C . TRP A 1 104 ? -1.412 4.428 14.822 1.00 93.38 104 TRP A C 1
ATOM 802 O O . TRP A 1 104 ? -2.274 4.355 13.949 1.00 93.38 104 TRP A O 1
ATOM 81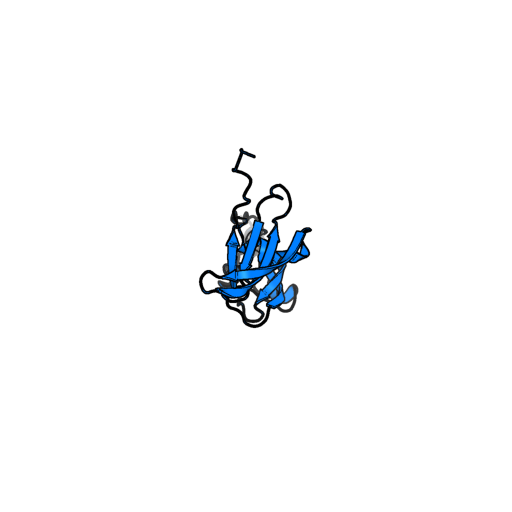2 N N . LEU A 1 105 ? -1.390 3.587 15.856 1.00 95.19 105 LEU A N 1
ATOM 813 C CA . LEU A 1 105 ? -2.439 2.605 16.107 1.00 95.19 105 LEU A CA 1
ATOM 814 C C . LEU A 1 105 ? -3.597 3.262 16.867 1.00 95.19 105 LEU A C 1
ATOM 816 O O . LEU A 1 105 ? -3.382 3.937 17.872 1.00 95.19 105 LEU A O 1
ATOM 820 N N . LYS A 1 106 ? -4.831 3.031 16.421 1.00 95.62 106 LYS A N 1
ATOM 821 C CA . LYS A 1 106 ? -6.049 3.471 17.105 1.00 95.62 106 LYS A CA 1
ATOM 822 C C . LYS A 1 106 ? -6.952 2.284 17.414 1.00 95.62 106 LYS A C 1
ATOM 824 O O . LYS A 1 106 ? -7.265 1.480 16.536 1.00 95.62 106 LYS A O 1
ATOM 829 N N . PHE A 1 107 ? -7.414 2.217 18.657 1.00 95.94 107 PHE A N 1
ATOM 830 C CA . PHE A 1 107 ? -8.507 1.342 19.062 1.00 95.94 107 PHE A CA 1
ATOM 831 C C . PHE A 1 107 ? -9.831 2.098 18.917 1.00 95.94 107 PHE A C 1
ATOM 833 O O . PHE A 1 107 ? -9.901 3.289 19.220 1.00 95.94 107 PHE A O 1
ATOM 840 N N . TYR A 1 108 ? -10.867 1.431 18.420 1.00 92.19 108 TYR A N 1
ATOM 841 C CA . TYR A 1 108 ? -12.206 2.006 18.287 1.00 92.19 108 TYR A CA 1
ATOM 842 C C . TYR A 1 108 ? -13.266 0.930 18.496 1.00 92.19 108 TYR A C 1
ATOM 844 O O . TYR A 1 108 ? -12.991 -0.257 18.329 1.00 92.19 108 TYR A O 1
ATOM 852 N N . ILE A 1 109 ? -14.472 1.345 18.861 1.00 93.88 109 ILE A N 1
ATOM 853 C CA . ILE A 1 109 ? -15.634 0.465 18.923 1.00 93.88 109 ILE A CA 1
ATOM 854 C C . ILE A 1 109 ? -16.357 0.565 17.579 1.00 93.88 109 ILE A C 1
ATOM 856 O O . ILE A 1 109 ? -16.636 1.672 17.119 1.00 93.88 109 ILE A O 1
ATOM 860 N N . ASP A 1 110 ? -16.587 -0.567 16.911 1.00 92.19 110 ASP A N 1
ATOM 861 C CA . ASP A 1 110 ? -17.371 -0.594 15.674 1.00 92.19 110 ASP A CA 1
ATOM 862 C C . ASP A 1 110 ? -18.875 -0.423 15.953 1.00 92.19 110 ASP A C 1
ATOM 864 O O . ASP A 1 110 ? -19.329 -0.460 17.097 1.00 92.19 110 ASP A O 1
ATOM 868 N N . ASN A 1 111 ? -19.675 -0.271 14.897 1.00 91.44 111 ASN A N 1
ATOM 869 C CA . ASN A 1 111 ? -21.126 -0.069 15.012 1.00 91.44 111 ASN A CA 1
ATOM 870 C C . ASN A 1 111 ? -21.866 -1.252 15.672 1.00 91.44 111 ASN A C 1
ATOM 872 O O . ASN A 1 111 ? -23.060 -1.153 15.935 1.00 91.44 111 ASN A O 1
ATOM 876 N N . ARG A 1 112 ? -21.186 -2.380 15.915 1.00 95.19 112 ARG A N 1
ATOM 877 C CA . ARG A 1 112 ? -21.716 -3.561 16.611 1.00 95.19 112 ARG A 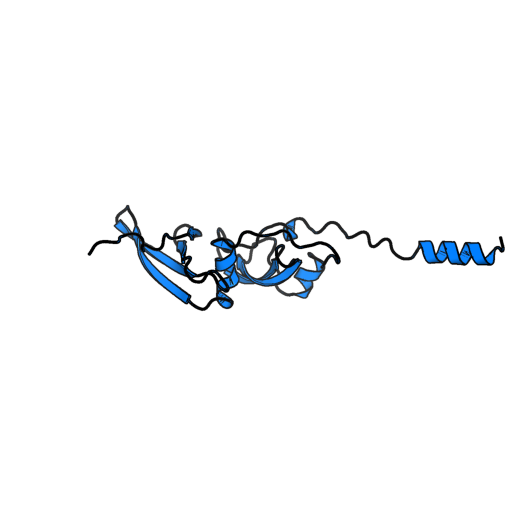CA 1
ATOM 878 C C . ARG A 1 112 ? -21.219 -3.652 18.058 1.00 95.19 112 ARG A C 1
ATOM 880 O O . ARG A 1 112 ? -21.390 -4.691 18.689 1.00 95.19 112 ARG A O 1
ATOM 887 N N . GLY A 1 113 ? -20.570 -2.610 18.577 1.00 95.12 113 GLY A N 1
ATOM 888 C CA . GLY A 1 113 ? -20.032 -2.593 19.936 1.00 95.12 113 GLY A CA 1
ATOM 889 C C . GLY A 1 113 ? -18.713 -3.355 20.100 1.00 95.12 113 GLY A C 1
ATOM 890 O O . GLY A 1 113 ? -18.231 -3.497 21.222 1.00 95.12 113 GLY A O 1
ATOM 891 N N . LYS A 1 114 ? -18.090 -3.850 19.020 1.00 96.56 114 LYS A N 1
ATOM 892 C CA . LYS A 1 114 ? -16.862 -4.646 19.121 1.00 96.56 114 LYS A CA 1
ATOM 893 C C . LYS A 1 114 ? -15.622 -3.761 19.066 1.00 96.56 114 LYS A C 1
ATOM 895 O O . LYS A 1 114 ? -15.475 -2.929 18.173 1.00 96.56 114 LYS A O 1
ATOM 900 N N . GLN A 1 115 ? -14.679 -4.005 19.974 1.00 96.56 115 GLN A N 1
ATOM 901 C CA . GLN A 1 115 ? -13.374 -3.351 19.953 1.00 96.56 115 GLN A CA 1
ATOM 902 C C . GLN A 1 115 ? -12.548 -3.811 18.745 1.00 96.56 115 GLN A C 1
ATOM 904 O O . GLN A 1 115 ? -12.269 -4.998 18.554 1.00 96.56 115 GLN A O 1
ATOM 909 N N . ARG A 1 116 ? -12.142 -2.845 17.925 1.00 96.75 116 ARG A N 1
ATOM 910 C CA . ARG A 1 116 ? -11.347 -3.002 16.708 1.00 96.75 116 ARG A CA 1
ATOM 911 C C . ARG A 1 116 ? -10.072 -2.178 16.779 1.00 96.75 116 ARG A C 1
ATOM 913 O O . ARG A 1 116 ? -9.912 -1.299 17.624 1.00 96.75 116 ARG A O 1
ATOM 920 N N . LYS A 1 117 ? -9.162 -2.483 15.855 1.00 96.12 117 LYS A N 1
ATOM 921 C CA . LYS A 1 117 ? -7.904 -1.769 15.649 1.00 96.12 117 LYS A CA 1
ATOM 922 C C . LYS A 1 117 ? -7.860 -1.215 14.229 1.00 96.12 117 LYS A C 1
ATOM 924 O O . LYS A 1 117 ? -8.240 -1.907 13.280 1.00 96.12 117 LYS A O 1
ATOM 929 N N . ALA A 1 118 ? -7.399 0.018 14.097 1.00 95.62 118 ALA A N 1
ATOM 930 C CA . ALA A 1 118 ? -7.069 0.645 12.828 1.00 95.62 118 ALA A CA 1
ATOM 931 C C . ALA A 1 118 ? -5.659 1.227 12.906 1.00 95.62 118 ALA A C 1
ATOM 933 O O . ALA A 1 118 ? -5.299 1.848 13.906 1.00 95.62 118 ALA A O 1
ATOM 934 N N . PHE A 1 119 ? -4.875 1.040 11.852 1.00 93.56 119 PHE A N 1
ATOM 935 C CA . PHE A 1 119 ? -3.613 1.744 11.681 1.00 93.56 119 PHE A CA 1
ATOM 936 C C . PHE A 1 119 ? -3.882 3.031 10.904 1.00 93.56 119 PHE A C 1
ATOM 938 O O . PHE A 1 119 ? -4.337 2.974 9.764 1.00 93.56 119 PHE A O 1
ATOM 945 N N . ILE A 1 120 ? -3.674 4.180 11.536 1.00 93.69 120 ILE A N 1
ATOM 946 C CA . ILE A 1 120 ? -3.943 5.495 10.958 1.00 93.69 120 ILE A CA 1
ATOM 947 C C . ILE A 1 120 ? -2.643 6.068 10.412 1.00 93.69 120 ILE A C 1
ATOM 949 O O . ILE A 1 120 ? -1.609 5.978 11.073 1.00 93.69 120 ILE A O 1
ATOM 953 N N . TYR A 1 121 ? -2.695 6.659 9.225 1.00 91.81 121 TYR A N 1
ATOM 954 C CA . TYR A 1 121 ? -1.535 7.238 8.554 1.00 91.81 121 TYR A CA 1
ATOM 955 C C . TYR A 1 121 ? -1.947 8.409 7.661 1.00 91.81 121 TYR A C 1
ATOM 957 O O . TYR A 1 121 ? -3.121 8.577 7.318 1.00 91.81 121 TYR A O 1
ATOM 965 N N . THR A 1 122 ? -0.974 9.245 7.316 1.00 88.88 122 THR A N 1
ATOM 966 C CA . THR A 1 122 ? -1.139 10.360 6.378 1.00 88.88 122 THR A CA 1
ATOM 967 C C . THR A 1 122 ? -0.355 10.106 5.098 1.00 88.88 122 THR A C 1
ATOM 969 O O . THR A 1 122 ? 0.560 9.283 5.075 1.00 88.88 122 THR A O 1
ATOM 972 N N . GLY A 1 123 ? -0.689 10.854 4.046 1.00 84.50 123 GLY A N 1
ATOM 973 C CA . GLY A 1 123 ? 0.199 10.987 2.894 1.00 84.50 123 GLY A CA 1
ATOM 9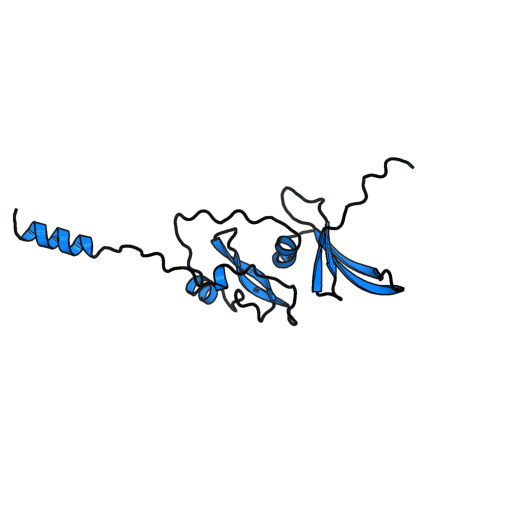74 C C . GLY A 1 123 ? 1.419 11.868 3.185 1.00 84.50 123 GLY A C 1
ATOM 975 O O . GLY A 1 123 ? 1.570 12.401 4.289 1.00 84.50 123 GLY A O 1
ATOM 976 N N . CYS A 1 124 ? 2.279 12.028 2.176 1.00 77.31 124 CYS A N 1
ATOM 977 C CA . CYS A 1 124 ? 3.505 12.829 2.235 1.00 77.31 124 CYS A CA 1
ATOM 978 C C . CYS A 1 124 ? 3.664 13.787 1.049 1.00 77.31 124 CYS A C 1
ATOM 980 O O . CYS A 1 124 ? 3.025 13.635 0.007 1.00 77.31 124 CYS A O 1
ATOM 982 N N . GLY A 1 125 ? 4.531 14.792 1.200 1.00 73.00 125 GLY A N 1
ATOM 983 C CA . GLY A 1 125 ? 4.711 15.855 0.208 1.00 73.00 125 GLY A CA 1
ATOM 984 C C . GLY A 1 125 ? 3.599 16.905 0.285 1.00 73.00 125 GLY A C 1
ATOM 985 O O . GLY A 1 125 ? 3.235 17.343 1.371 1.00 73.00 125 GLY A O 1
ATOM 986 N N . SER A 1 126 ? 3.052 17.310 -0.863 1.00 60.78 126 SER A N 1
ATOM 987 C CA . SER A 1 126 ? 2.106 18.434 -0.993 1.00 60.78 126 SER A CA 1
ATOM 988 C C . SER A 1 126 ? 0.714 18.225 -0.366 1.00 60.78 126 SER A C 1
ATOM 990 O O . SER A 1 126 ? -0.121 19.116 -0.474 1.00 60.78 126 SER A O 1
ATOM 992 N N . PHE A 1 127 ? 0.438 17.079 0.272 1.00 57.44 127 PHE A N 1
ATOM 993 C CA . PHE A 1 127 ? -0.886 16.729 0.816 1.00 57.44 127 PHE A CA 1
ATOM 994 C C . PHE A 1 127 ? -0.807 16.120 2.236 1.00 57.44 127 PHE A C 1
ATOM 996 O O . PHE A 1 127 ? -1.139 14.945 2.416 1.00 57.44 127 PHE A O 1
ATOM 1003 N N . PRO A 1 128 ? -0.360 16.873 3.260 1.00 65.44 128 PRO A N 1
ATOM 1004 C CA . PRO A 1 128 ? -0.134 16.332 4.606 1.00 65.44 128 PRO A CA 1
ATOM 1005 C C . PRO A 1 128 ? -1.420 16.061 5.411 1.00 65.44 128 PRO A C 1
ATOM 1007 O O . PRO A 1 128 ? -1.374 15.340 6.409 1.00 65.44 128 PRO A O 1
ATOM 1010 N N . ASP A 1 129 ? -2.562 16.620 4.997 1.00 73.38 129 ASP A N 1
ATOM 1011 C CA . ASP A 1 129 ? -3.762 16.669 5.845 1.00 73.38 129 ASP A CA 1
ATOM 1012 C C . ASP A 1 129 ? -4.776 15.553 5.579 1.00 73.38 129 ASP A C 1
ATOM 1014 O O . ASP A 1 129 ? -5.631 15.285 6.429 1.00 73.38 129 ASP A O 1
ATOM 1018 N N . LYS A 1 130 ? -4.665 14.855 4.440 1.00 85.19 130 LYS A N 1
ATOM 1019 C CA . LYS A 1 130 ? -5.489 13.672 4.174 1.00 85.19 130 LYS A CA 1
ATOM 1020 C C . LYS A 1 130 ? -5.076 12.532 5.096 1.00 85.19 130 LYS A C 1
ATOM 1022 O O . LYS A 1 130 ? -3.898 12.174 5.190 1.00 85.19 130 LYS A O 1
ATOM 1027 N N . ARG A 1 131 ? -6.066 11.954 5.773 1.00 89.56 131 ARG A N 1
ATOM 1028 C CA . ARG A 1 131 ? -5.886 10.838 6.701 1.00 89.56 131 ARG A CA 1
ATOM 1029 C C . ARG A 1 131 ? -6.497 9.583 6.118 1.00 89.56 131 ARG A C 1
ATOM 1031 O O . ARG A 1 131 ? -7.586 9.613 5.557 1.00 89.56 131 ARG A O 1
ATOM 1038 N N . TYR A 1 132 ? -5.820 8.473 6.344 1.00 92.12 132 TYR A N 1
ATOM 1039 C CA . TYR A 1 132 ? -6.254 7.158 5.917 1.00 92.12 132 TYR A CA 1
ATOM 1040 C C . TYR A 1 132 ? -6.222 6.199 7.108 1.00 92.12 132 TYR A C 1
ATOM 1042 O O . TYR A 1 132 ? -5.457 6.385 8.059 1.00 92.12 132 TYR A O 1
ATOM 1050 N N . ALA A 1 133 ? -7.069 5.176 7.073 1.00 94.06 133 ALA A N 1
ATOM 1051 C CA . ALA A 1 133 ? -7.071 4.082 8.036 1.00 94.06 133 ALA A CA 1
ATOM 1052 C C . ALA A 1 133 ? -6.924 2.758 7.307 1.00 94.06 133 ALA A C 1
ATOM 1054 O O . ALA A 1 133 ? -7.676 2.488 6.380 1.00 94.06 133 ALA A O 1
ATOM 1055 N N . TYR A 1 134 ? -6.039 1.899 7.798 1.00 94.44 134 TYR A N 1
ATOM 1056 C CA . TYR A 1 134 ? -6.048 0.474 7.503 1.00 94.44 134 TYR A CA 1
ATOM 1057 C C . TYR A 1 134 ? -6.778 -0.262 8.628 1.00 94.44 134 TYR A C 1
ATOM 1059 O O . TYR A 1 134 ? -6.319 -0.320 9.774 1.00 94.44 134 TYR A O 1
ATOM 1067 N N . LEU A 1 135 ? -7.956 -0.790 8.317 1.00 94.50 135 LEU A N 1
ATOM 1068 C CA . LEU A 1 135 ? -8.818 -1.516 9.236 1.00 94.50 135 LEU A CA 1
ATOM 1069 C C . LEU A 1 135 ? -8.311 -2.954 9.370 1.00 94.50 135 LEU A C 1
ATOM 1071 O O . LEU A 1 135 ? -8.605 -3.811 8.540 1.00 94.50 135 LEU A O 1
ATOM 1075 N N . MET A 1 136 ? -7.603 -3.247 10.462 1.00 92.19 136 MET A N 1
ATOM 1076 C CA . MET A 1 136 ? -6.930 -4.542 10.652 1.00 92.19 136 MET A CA 1
ATOM 1077 C C . MET A 1 136 ? -7.877 -5.749 10.618 1.00 92.19 136 MET A C 1
ATOM 1079 O O . MET A 1 136 ? -7.453 -6.856 10.323 1.00 92.19 136 MET A O 1
ATOM 1083 N N . HIS A 1 137 ? -9.156 -5.556 10.948 1.00 91.38 137 HIS A N 1
ATOM 1084 C CA . HIS A 1 137 ? -10.128 -6.648 10.992 1.00 91.38 137 HIS A CA 1
ATOM 1085 C C . HIS A 1 137 ? -10.698 -7.035 9.622 1.00 91.38 137 HIS A C 1
ATOM 1087 O O . HIS A 1 137 ? -11.185 -8.152 9.484 1.00 91.38 137 HIS A O 1
ATOM 1093 N N . THR A 1 138 ? -10.688 -6.119 8.651 1.00 91.75 138 THR A N 1
ATOM 1094 C CA . THR A 1 138 ? -11.111 -6.390 7.267 1.00 91.75 138 THR A CA 1
ATOM 1095 C C . THR A 1 138 ? -9.931 -6.466 6.310 1.00 91.75 138 THR A C 1
ATOM 1097 O O . THR A 1 138 ? -10.119 -6.887 5.178 1.00 91.75 138 THR A O 1
ATOM 1100 N N . GLY A 1 139 ? -8.747 -6.011 6.729 1.00 91.06 139 GLY A N 1
ATOM 1101 C CA . GLY A 1 139 ? -7.590 -5.867 5.854 1.00 91.06 139 GLY A CA 1
ATOM 1102 C C . GLY A 1 139 ? -7.815 -4.840 4.746 1.00 91.06 139 GLY A C 1
ATOM 1103 O O . GLY A 1 139 ? -7.348 -5.051 3.636 1.00 91.06 139 GLY A O 1
ATOM 1104 N N . ARG A 1 140 ? -8.574 -3.768 5.030 1.00 92.31 140 ARG A N 1
ATOM 1105 C CA . ARG A 1 140 ? -8.940 -2.737 4.042 1.00 92.31 140 ARG A CA 1
ATOM 1106 C C . ARG A 1 140 ? -8.478 -1.348 4.448 1.00 92.31 140 ARG A C 1
ATOM 1108 O O . ARG A 1 140 ? -8.571 -1.001 5.627 1.00 92.31 140 ARG A O 1
ATOM 1115 N N . CYS A 1 141 ? -8.069 -0.545 3.482 1.00 92.50 141 CYS A N 1
ATOM 1116 C CA . CYS A 1 141 ? -7.776 0.863 3.608 1.00 92.50 141 CYS A CA 1
ATOM 1117 C C . CYS A 1 141 ? -8.980 1.724 3.229 1.00 92.50 141 CYS A C 1
ATOM 1119 O O . CYS A 1 141 ? -9.773 1.385 2.352 1.00 92.50 141 CYS A O 1
ATOM 1121 N N . ILE A 1 142 ? -9.132 2.839 3.937 1.00 93.31 142 ILE A N 1
ATOM 1122 C CA . ILE A 1 142 ? -10.154 3.850 3.679 1.00 93.31 142 ILE A CA 1
ATOM 1123 C C . ILE A 1 142 ? -9.564 5.244 3.884 1.00 93.31 142 ILE A C 1
ATOM 1125 O O . ILE A 1 142 ? -8.706 5.440 4.748 1.00 93.31 142 ILE A O 1
ATOM 1129 N N . GLU A 1 143 ? -10.051 6.222 3.126 1.00 92.31 143 GLU A N 1
ATOM 1130 C CA . GLU A 1 143 ? -9.864 7.638 3.450 1.00 92.31 143 GLU A CA 1
ATOM 1131 C C . GLU A 1 143 ? -10.797 8.022 4.607 1.00 92.31 143 GLU A C 1
ATOM 1133 O O . GLU A 1 143 ? -11.960 7.619 4.653 1.00 92.31 143 GLU A O 1
ATOM 1138 N N . ILE A 1 144 ? -10.271 8.766 5.579 1.00 90.50 144 ILE A N 1
ATOM 1139 C CA . ILE A 1 144 ? -11.014 9.248 6.742 1.00 90.50 144 ILE A CA 1
ATOM 1140 C C . ILE A 1 144 ? -11.214 10.747 6.565 1.00 90.50 144 ILE A C 1
ATOM 1142 O O . ILE A 1 144 ? -10.238 11.494 6.476 1.00 90.50 144 ILE A O 1
ATOM 1146 N N . ALA A 1 145 ? -12.467 11.198 6.593 1.00 79.75 145 ALA A N 1
ATOM 1147 C CA . ALA A 1 145 ? -12.760 12.623 6.627 1.00 79.75 145 ALA A CA 1
ATOM 1148 C C . ALA A 1 145 ? -12.114 13.261 7.869 1.00 79.75 145 ALA A C 1
ATOM 1150 O O . ALA A 1 145 ? -12.365 12.855 9.008 1.00 79.75 145 ALA A O 1
ATOM 1151 N N . THR A 1 146 ? -11.276 14.273 7.663 1.00 63.12 146 THR A N 1
ATOM 1152 C CA . THR A 1 146 ? -10.859 15.175 8.731 1.00 63.12 146 THR A CA 1
ATOM 1153 C C . THR A 1 146 ? -12.073 16.013 9.108 1.00 63.12 146 THR A C 1
ATOM 1155 O O . THR A 1 146 ? -12.503 16.883 8.359 1.00 63.12 146 THR A O 1
ATOM 1158 N N . THR A 1 147 ? -12.676 15.747 10.266 1.00 48.19 147 THR A N 1
ATOM 1159 C CA . THR A 1 147 ? -13.686 16.641 10.842 1.00 48.19 147 THR A CA 1
ATOM 1160 C C . THR A 1 147 ? -13.023 17.975 11.178 1.00 48.19 147 THR A C 1
ATOM 1162 O O . THR A 1 147 ? -12.455 18.139 12.254 1.00 48.19 147 THR A O 1
ATOM 1165 N N . GLY A 1 148 ? -13.063 18.885 10.209 1.00 45.62 148 GLY A N 1
ATOM 1166 C CA . GLY A 1 148 ? -12.688 20.295 10.292 1.00 45.62 148 GLY A CA 1
ATOM 1167 C C . GLY A 1 148 ? -13.724 21.209 9.628 1.00 45.62 148 GLY A C 1
ATOM 1168 O O . GLY A 1 148 ? -13.424 22.366 9.373 1.00 45.62 148 GLY A O 1
ATOM 1169 N N . ASP A 1 149 ? -14.938 20.705 9.368 1.00 39.84 149 ASP A N 1
ATOM 1170 C CA . ASP A 1 149 ? -16.100 21.506 8.961 1.00 39.84 149 ASP A CA 1
ATOM 1171 C C . ASP A 1 149 ? -17.248 21.339 9.969 1.00 39.84 149 ASP A C 1
ATOM 1173 O O . ASP A 1 149 ? -18.337 20.848 9.686 1.00 39.84 149 ASP A O 1
ATOM 1177 N N . ARG A 1 150 ? -16.952 21.694 11.220 1.00 37.91 150 ARG A N 1
ATOM 1178 C CA . ARG A 1 150 ? -17.945 22.229 12.152 1.00 37.91 150 ARG A CA 1
ATOM 1179 C C . ARG A 1 150 ? -17.372 23.521 12.716 1.00 37.91 150 ARG A C 1
ATOM 1181 O O . ARG A 1 150 ? -16.798 23.544 13.798 1.00 37.91 150 ARG A O 1
ATOM 1188 N N . ARG A 1 151 ? -17.498 24.599 11.937 1.00 39.22 151 ARG A N 1
ATOM 1189 C CA . ARG A 1 151 ? -17.595 25.946 12.507 1.00 39.22 151 ARG A CA 1
ATOM 1190 C C . ARG A 1 151 ? -18.871 25.971 13.346 1.00 39.22 151 ARG A C 1
ATOM 1192 O O . ARG A 1 151 ? -19.949 25.921 12.763 1.00 39.22 151 ARG A O 1
ATOM 1199 N N . ASN A 1 152 ? -18.715 25.915 14.667 1.00 36.03 152 ASN A N 1
ATOM 1200 C CA . ASN A 1 152 ? -19.561 26.499 15.718 1.00 36.03 152 ASN A CA 1
ATOM 1201 C C . ASN A 1 152 ? -19.343 25.723 17.022 1.00 36.03 152 ASN A C 1
ATOM 1203 O O . ASN A 1 152 ? -20.038 24.741 17.277 1.00 36.03 152 ASN A O 1
ATOM 1207 N N . GLU A 1 153 ? -18.384 26.191 17.817 1.00 31.30 153 GLU A N 1
ATOM 1208 C CA . GLU A 1 153 ? -18.478 26.289 19.279 1.00 31.30 153 GLU A CA 1
ATOM 1209 C C . GLU A 1 153 ? -17.497 27.358 19.767 1.00 31.30 153 GLU A C 1
ATOM 1211 O O . GLU A 1 153 ? -16.352 27.378 19.253 1.00 31.30 153 GLU A O 1
#

Sequence (153 aa):
IPRTALVILALLRQYVEVVAEPRSGVCSEIPTVEGGSIIRWMWSFDSGSGKCVQNYVCSNHTNAFADESSCNEVCPLVPGTQPPKIERGCDYWLIRLDLCARKWLKFYIDNRGKQRKAFIYTGCGSFPDKRYAYLMHTGRCIEIATTGDRRNE

Secondary structure (DSSP, 8-state):
--HHHHHHHHHHTTS-----PPPPGGGGSPP-SSS-S-EEEEEEEETTTTEEEEEEEETT-SS-BSSHHHHHHHS---TTPPPP-----HHHHHHTTTS-S-EEEEEEE-TTS-EEEEEEEE--SS--S-EEEEETTTTEEEEE---------

Organism: NCBI:txid257692